Protein AF-A0A3P7QXQ3-F1 (afdb_monomer_lite)

Structure (mmCIF, N/CA/C/O backbone):
data_AF-A0A3P7QXQ3-F1
#
_entry.id   AF-A0A3P7QXQ3-F1
#
loop_
_atom_site.group_PDB
_atom_site.id
_atom_site.type_sy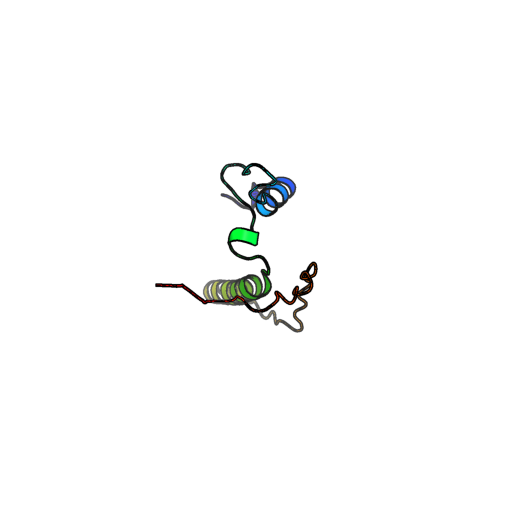mbol
_atom_site.label_atom_id
_atom_site.label_alt_id
_atom_site.label_comp_id
_atom_site.label_asym_id
_atom_site.label_entity_id
_atom_site.label_seq_id
_atom_site.pdbx_PDB_ins_code
_atom_site.Cartn_x
_atom_site.Cartn_y
_atom_site.Cartn_z
_atom_site.occupancy
_atom_site.B_iso_or_equiv
_atom_site.auth_seq_id
_atom_site.auth_comp_id
_atom_site.auth_asym_id
_atom_site.auth_atom_id
_atom_site.pdbx_PDB_model_num
ATOM 1 N N . MET A 1 1 ? -12.819 13.058 -0.126 1.00 65.75 1 MET A N 1
ATOM 2 C CA . MET A 1 1 ? -13.291 11.735 -0.597 1.00 65.75 1 MET A CA 1
ATOM 3 C C . MET A 1 1 ? -13.718 10.918 0.616 1.00 65.75 1 MET A C 1
ATOM 5 O O . MET A 1 1 ? -12.968 10.908 1.579 1.00 65.75 1 MET A O 1
ATOM 9 N N . ASN A 1 2 ? -14.903 10.295 0.612 1.00 85.25 2 ASN A N 1
ATOM 10 C CA . ASN A 1 2 ? -15.292 9.367 1.683 1.00 85.25 2 ASN A CA 1
ATOM 11 C C . ASN A 1 2 ? -14.750 7.965 1.325 1.00 85.25 2 ASN A C 1
ATOM 13 O O . ASN A 1 2 ? -15.200 7.428 0.310 1.00 85.25 2 ASN A O 1
ATOM 17 N N . PRO A 1 3 ? -13.808 7.392 2.100 1.00 82.94 3 PRO A N 1
ATOM 18 C CA . PRO A 1 3 ? -13.195 6.101 1.788 1.00 82.94 3 PRO A CA 1
ATOM 19 C C . PRO A 1 3 ? -14.206 4.947 1.733 1.00 82.94 3 PRO A C 1
ATOM 21 O O . PRO A 1 3 ? -14.060 4.072 0.888 1.00 82.94 3 PRO A O 1
ATOM 24 N N . GLU A 1 4 ? -15.286 4.990 2.517 1.00 90.06 4 GLU A N 1
ATOM 25 C CA . GLU A 1 4 ? -16.344 3.963 2.509 1.00 90.06 4 GLU A CA 1
ATOM 26 C C . GLU A 1 4 ? -17.150 3.937 1.202 1.00 90.06 4 GLU A C 1
ATOM 28 O O . GLU A 1 4 ? -17.834 2.965 0.894 1.00 90.06 4 GLU A O 1
ATOM 33 N N . LYS A 1 5 ? -17.078 5.014 0.411 1.00 92.38 5 LYS A N 1
ATOM 34 C CA . LYS A 1 5 ? -17.786 5.147 -0.870 1.00 92.38 5 LYS A CA 1
ATOM 35 C C . LYS A 1 5 ? -16.898 4.836 -2.077 1.00 92.38 5 LYS A C 1
ATOM 37 O O . LYS A 1 5 ? -17.367 4.912 -3.214 1.00 92.38 5 LYS A O 1
ATOM 42 N N . ILE A 1 6 ? -15.617 4.533 -1.864 1.00 92.50 6 ILE A N 1
ATOM 43 C CA . ILE A 1 6 ? -14.668 4.252 -2.943 1.00 92.50 6 ILE A CA 1
ATOM 44 C C . ILE A 1 6 ? -14.588 2.746 -3.158 1.00 92.50 6 ILE A C 1
ATOM 46 O O . ILE A 1 6 ? -14.202 1.989 -2.275 1.00 92.50 6 ILE A O 1
ATOM 50 N N . LEU A 1 7 ? -14.913 2.314 -4.376 1.00 95.00 7 LEU A N 1
ATOM 51 C CA . LEU A 1 7 ? -14.710 0.928 -4.787 1.00 95.00 7 LEU A CA 1
ATOM 52 C C . LEU A 1 7 ? -13.210 0.620 -4.847 1.00 95.00 7 LEU A C 1
ATOM 54 O O . LEU A 1 7 ? -12.439 1.412 -5.390 1.00 95.00 7 LEU A O 1
ATOM 58 N N . VAL A 1 8 ? -12.809 -0.558 -4.369 1.00 95.44 8 VAL A N 1
ATOM 59 C CA . VAL A 1 8 ? -11.396 -0.976 -4.283 1.00 95.44 8 VAL A CA 1
ATOM 60 C C . VAL A 1 8 ? -10.662 -0.833 -5.620 1.00 95.44 8 VAL A C 1
ATOM 62 O O . VAL A 1 8 ? -9.562 -0.289 -5.665 1.00 95.44 8 VAL A O 1
ATOM 65 N N . TRP A 1 9 ? -11.289 -1.226 -6.732 1.00 96.19 9 TRP A N 1
ATOM 66 C CA . TRP A 1 9 ? -10.669 -1.121 -8.058 1.00 96.19 9 TRP A CA 1
ATOM 67 C C . TRP A 1 9 ? -10.388 0.329 -8.479 1.00 96.19 9 TRP A C 1
ATOM 69 O O . TRP A 1 9 ? -9.427 0.581 -9.201 1.00 96.19 9 TRP A O 1
ATOM 79 N N . LYS A 1 10 ? -11.191 1.298 -8.013 1.00 95.50 10 LYS A N 1
ATOM 80 C CA . LYS A 1 10 ? -10.969 2.725 -8.289 1.00 95.50 10 LYS A CA 1
ATOM 81 C C . LYS A 1 10 ? -9.734 3.230 -7.553 1.00 95.50 10 LYS A C 1
ATOM 83 O O . LYS A 1 10 ? -8.942 3.962 -8.136 1.00 95.50 10 LYS A O 1
ATOM 88 N N . ALA A 1 11 ? -9.560 2.817 -6.297 1.00 94.62 11 ALA A N 1
ATOM 89 C CA . ALA A 1 11 ? -8.362 3.131 -5.524 1.00 94.62 11 ALA A CA 1
ATOM 90 C C . ALA A 1 11 ? -7.114 2.498 -6.159 1.00 94.62 11 ALA A C 1
ATOM 92 O O . ALA A 1 11 ? -6.119 3.189 -6.362 1.00 94.62 11 ALA A O 1
ATOM 93 N N . ALA A 1 12 ? -7.205 1.223 -6.557 1.00 95.50 12 ALA A N 1
ATOM 94 C CA . ALA A 1 12 ? -6.129 0.521 -7.253 1.00 95.50 12 ALA A CA 1
ATOM 95 C C . ALA A 1 12 ? -5.744 1.219 -8.570 1.00 95.50 12 ALA A C 1
ATOM 97 O O . ALA A 1 12 ? -4.570 1.487 -8.801 1.00 95.50 12 ALA A O 1
ATOM 98 N N . ARG A 1 13 ? -6.731 1.599 -9.396 1.00 96.19 13 ARG A N 1
ATOM 99 C CA . ARG A 1 13 ? -6.492 2.310 -10.661 1.00 96.19 13 ARG A CA 1
ATOM 100 C C . ARG A 1 13 ? -5.836 3.675 -10.461 1.00 96.19 13 ARG A C 1
ATOM 102 O O . ARG A 1 13 ? -5.037 4.078 -11.306 1.00 96.19 13 ARG A O 1
ATOM 109 N N . ALA A 1 14 ? -6.206 4.388 -9.396 1.00 95.00 14 ALA A N 1
ATOM 110 C CA . ALA A 1 14 ? -5.647 5.695 -9.071 1.00 95.00 14 ALA A CA 1
ATOM 111 C C . ALA A 1 14 ? -4.182 5.590 -8.642 1.00 95.00 14 ALA A C 1
ATOM 113 O O . ALA A 1 14 ? -3.337 6.286 -9.194 1.00 95.00 14 ALA A O 1
ATOM 114 N N . THR A 1 15 ? -3.870 4.689 -7.704 1.00 95.88 15 THR A N 1
ATOM 115 C CA . THR A 1 15 ? -2.501 4.561 -7.185 1.00 95.88 15 THR A CA 1
ATOM 116 C C . THR A 1 15 ? -1.511 4.020 -8.211 1.00 95.88 15 THR A C 1
ATOM 118 O O . THR A 1 15 ? -0.322 4.207 -8.000 1.00 95.88 15 THR A O 1
ATOM 121 N N . SER A 1 16 ? -1.977 3.377 -9.286 1.00 96.25 16 SER A N 1
ATOM 122 C CA . SER A 1 16 ? -1.148 2.831 -10.368 1.00 96.25 16 SER A CA 1
ATOM 123 C C . SER A 1 16 ? -1.137 3.702 -11.634 1.00 96.25 16 SER A C 1
ATOM 125 O O . SER A 1 16 ? -0.807 3.218 -12.719 1.00 96.25 16 SER A O 1
ATOM 127 N N . ALA A 1 17 ? -1.618 4.948 -11.559 1.00 96.94 17 ALA A N 1
ATOM 128 C CA . ALA A 1 17 ? -1.702 5.859 -12.700 1.00 96.94 17 ALA A CA 1
A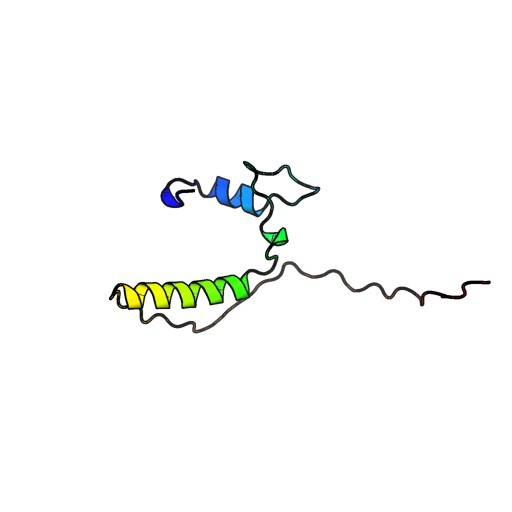TOM 129 C C . ALA A 1 17 ? -0.345 6.523 -13.008 1.00 96.94 17 ALA A C 1
ATOM 131 O O . ALA A 1 17 ? -0.218 7.747 -12.917 1.00 96.94 17 ALA A O 1
ATOM 132 N N . ALA A 1 18 ? 0.665 5.703 -13.332 1.00 95.94 18 ALA A N 1
ATOM 133 C CA . ALA A 1 18 ? 2.036 6.124 -13.621 1.00 95.94 18 ALA A CA 1
ATOM 134 C C . ALA A 1 18 ? 2.070 7.173 -14.744 1.00 95.94 18 ALA A C 1
ATOM 136 O O . ALA A 1 18 ? 1.622 6.872 -15.859 1.00 95.94 18 ALA A O 1
ATOM 137 N N . PRO A 1 19 ? 2.610 8.386 -14.493 1.00 93.94 19 PRO A N 1
ATOM 138 C CA . PRO A 1 19 ? 2.809 9.379 -15.542 1.00 93.94 19 PRO A CA 1
ATOM 139 C C . PRO A 1 19 ? 3.602 8.792 -16.708 1.00 93.94 19 PRO A C 1
ATOM 141 O O . PRO A 1 19 ? 4.421 7.898 -16.511 1.00 93.94 19 PRO A O 1
ATOM 144 N N . VAL A 1 20 ? 3.372 9.304 -17.917 1.00 95.19 20 VAL A N 1
ATOM 145 C CA . VAL A 1 20 ? 3.920 8.789 -19.191 1.00 95.19 20 VAL A CA 1
ATOM 146 C C . VAL A 1 20 ? 3.269 7.484 -19.674 1.00 95.19 20 VAL A C 1
ATOM 148 O O . VAL A 1 20 ? 3.121 7.314 -20.880 1.00 95.19 20 VAL A O 1
ATOM 151 N N . PHE A 1 21 ? 2.804 6.606 -18.781 1.00 95.69 21 PHE A N 1
ATOM 152 C CA . PHE A 1 21 ? 2.177 5.330 -19.161 1.00 95.69 21 PHE A CA 1
ATOM 153 C C . PHE A 1 21 ? 0.648 5.370 -19.153 1.00 95.69 21 PHE A C 1
ATOM 155 O O . PHE A 1 21 ? 0.007 4.780 -20.022 1.00 95.69 21 PHE A O 1
ATOM 162 N N . PHE A 1 22 ? 0.053 6.056 -18.176 1.00 96.56 22 PHE A N 1
ATOM 163 C CA . PHE A 1 22 ? -1.392 6.087 -17.976 1.00 96.56 22 PHE A CA 1
ATOM 164 C C . PHE A 1 22 ? -1.900 7.507 -17.735 1.00 96.56 22 PHE A C 1
ATOM 166 O O . PHE A 1 22 ? -1.251 8.319 -17.077 1.00 96.56 22 PHE A O 1
ATOM 173 N N . GLU A 1 23 ? -3.119 7.785 -18.200 1.00 95.62 23 GLU A N 1
ATOM 174 C CA . GLU A 1 23 ? -3.827 9.006 -17.818 1.00 95.62 23 GLU A CA 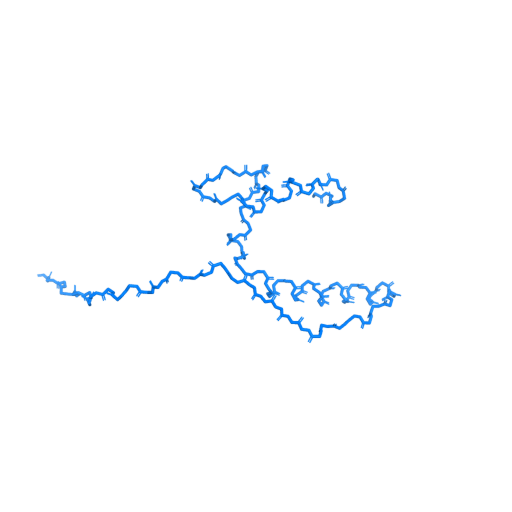1
ATOM 175 C C . GLU A 1 23 ? -4.171 9.008 -16.323 1.00 95.62 23 GLU A C 1
ATOM 177 O O . GLU A 1 23 ? -4.439 7.954 -15.721 1.00 95.62 23 GLU A O 1
ATOM 182 N N . SER A 1 24 ? -4.210 10.218 -15.751 1.00 95.00 24 SER A N 1
ATOM 183 C CA . SER A 1 24 ? -4.654 10.456 -14.377 1.00 95.00 24 SER A CA 1
ATOM 184 C C . SER A 1 24 ? -6.082 9.949 -14.168 1.00 95.00 24 SER A C 1
ATOM 186 O O . SER A 1 24 ? -6.941 10.090 -15.039 1.00 95.00 24 SER A O 1
ATOM 188 N N . PHE A 1 25 ? -6.367 9.406 -12.991 1.00 93.94 25 PHE A N 1
ATOM 189 C CA . PHE A 1 25 ? -7.689 8.899 -12.655 1.00 93.94 25 PHE A CA 1
ATOM 190 C C . PHE A 1 25 ? -8.438 9.912 -11.785 1.00 93.94 25 PHE A C 1
ATOM 192 O O . PHE A 1 25 ? -8.162 10.036 -10.596 1.00 93.94 25 PHE A O 1
ATOM 199 N N . HIS A 1 26 ? -9.391 10.647 -12.368 1.00 92.19 26 HIS A N 1
ATOM 200 C CA . HIS A 1 26 ? -10.119 11.734 -11.687 1.00 92.19 26 HIS A CA 1
ATOM 201 C C . HIS A 1 26 ? -9.189 12.783 -11.044 1.00 92.19 26 HIS A C 1
ATOM 203 O O . HIS A 1 26 ? -9.418 13.220 -9.917 1.00 92.19 26 HIS A O 1
ATOM 209 N N . GLY A 1 27 ? -8.110 13.154 -11.742 1.00 91.50 27 GLY A N 1
ATOM 210 C CA . GLY A 1 27 ? -7.102 14.091 -11.236 1.00 91.50 27 GLY A CA 1
ATOM 211 C C . GLY A 1 27 ? -6.134 13.496 -10.207 1.00 91.50 27 GLY A C 1
ATOM 212 O O . GLY A 1 27 ? -5.283 14.217 -9.696 1.00 91.50 27 GLY A O 1
ATOM 213 N N . LEU A 1 28 ? -6.234 12.196 -9.906 1.00 93.50 28 LEU A N 1
ATOM 214 C CA . LEU A 1 28 ? -5.256 11.470 -9.099 1.00 93.50 28 LEU A CA 1
ATOM 215 C C . LEU A 1 28 ? -4.186 10.851 -10.000 1.00 93.50 28 LEU A C 1
ATOM 217 O O . LEU A 1 28 ? -4.491 10.319 -11.070 1.00 93.50 28 LEU A O 1
ATOM 221 N N . ALA A 1 29 ? -2.944 10.904 -9.539 1.00 94.06 29 ALA A N 1
ATOM 222 C CA . ALA A 1 29 ? -1.789 10.315 -10.201 1.00 94.06 29 ALA A CA 1
ATOM 223 C C . ALA A 1 29 ? -1.185 9.199 -9.335 1.00 94.06 29 ALA A C 1
ATOM 225 O O . ALA A 1 29 ? -1.605 8.999 -8.192 1.00 94.06 29 ALA A O 1
ATOM 226 N N .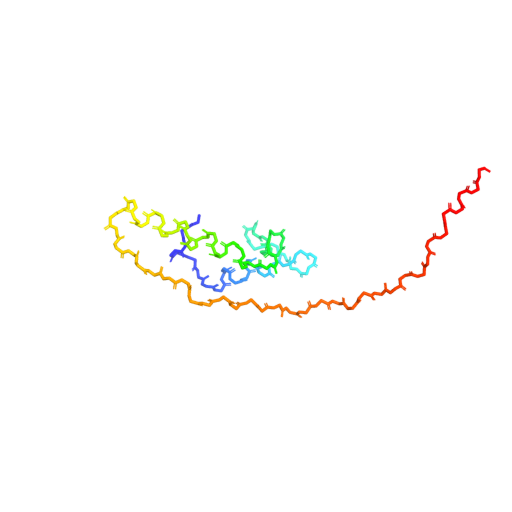 ASP A 1 30 ? -0.216 8.478 -9.895 1.00 97.00 30 ASP A N 1
ATOM 227 C CA . ASP A 1 30 ? 0.461 7.362 -9.232 1.00 97.00 30 ASP A CA 1
ATOM 228 C C . ASP A 1 30 ? 0.989 7.702 -7.833 1.00 97.00 30 ASP A C 1
ATOM 230 O O . ASP A 1 30 ? 1.555 8.775 -7.597 1.00 97.00 30 ASP A O 1
ATOM 234 N N . GLY A 1 31 ? 0.869 6.739 -6.919 1.00 95.00 31 GLY A N 1
ATOM 235 C CA . GLY A 1 31 ? 1.402 6.849 -5.565 1.00 95.00 31 GLY A CA 1
ATOM 236 C C . GLY A 1 31 ? 2.928 6.955 -5.528 1.00 95.00 31 GLY A C 1
ATOM 237 O O . GLY A 1 31 ? 3.466 7.616 -4.639 1.00 95.00 31 GLY A O 1
ATOM 238 N N . ALA A 1 32 ? 3.630 6.392 -6.514 1.00 94.19 32 ALA A N 1
ATOM 239 C CA . ALA A 1 32 ? 5.084 6.419 -6.628 1.00 94.19 32 ALA A CA 1
ATOM 240 C C . ALA A 1 32 ? 5.659 7.835 -6.790 1.00 94.19 32 ALA A C 1
ATOM 242 O O . ALA A 1 32 ? 6.814 8.053 -6.428 1.00 94.19 32 ALA A O 1
ATOM 243 N N . ILE A 1 33 ? 4.858 8.804 -7.259 1.00 94.12 33 ILE A N 1
ATOM 244 C CA . ILE A 1 33 ? 5.255 10.223 -7.334 1.00 94.12 33 ILE A CA 1
ATOM 245 C C . ILE A 1 33 ? 5.554 10.772 -5.937 1.00 94.12 33 ILE A C 1
ATOM 247 O O . ILE A 1 33 ? 6.473 11.568 -5.761 1.00 94.12 33 ILE A O 1
ATOM 251 N N . PHE A 1 34 ? 4.772 10.351 -4.941 1.00 91.19 34 PHE A N 1
ATOM 252 C CA . PHE A 1 34 ? 4.945 10.777 -3.558 1.00 91.19 34 PHE A CA 1
ATOM 253 C C . PHE A 1 34 ? 5.786 9.780 -2.754 1.00 91.19 34 PHE A C 1
ATOM 255 O O . PHE A 1 34 ? 6.625 10.180 -1.949 1.00 91.19 34 PHE A O 1
ATOM 262 N N . CYS A 1 35 ? 5.558 8.476 -2.940 1.00 92.75 35 CYS A N 1
ATOM 263 C CA . CYS A 1 35 ? 6.200 7.432 -2.153 1.00 92.75 35 CYS A CA 1
ATOM 264 C C . CYS A 1 35 ? 6.221 6.079 -2.888 1.00 92.75 35 CYS A C 1
ATOM 266 O O . CYS A 1 35 ? 5.263 5.313 -2.830 1.00 92.75 35 CYS A O 1
ATOM 268 N N . ASN A 1 36 ? 7.348 5.750 -3.530 1.00 91.19 36 ASN A N 1
ATOM 269 C CA . ASN A 1 36 ? 7.560 4.457 -4.205 1.00 91.19 36 ASN A CA 1
ATOM 270 C C . ASN A 1 36 ? 8.057 3.331 -3.262 1.00 91.19 36 ASN A C 1
ATOM 272 O O . ASN A 1 36 ? 8.401 2.236 -3.694 1.00 91.19 36 ASN A O 1
ATOM 276 N N . ASN A 1 37 ? 8.113 3.596 -1.952 1.00 93.75 37 ASN A N 1
ATOM 277 C CA . ASN A 1 37 ? 8.261 2.586 -0.902 1.00 93.75 37 ASN A CA 1
ATOM 278 C C . ASN A 1 37 ? 7.491 3.055 0.346 1.00 93.75 37 ASN A C 1
ATOM 280 O O . ASN A 1 37 ? 8.037 3.812 1.154 1.00 93.75 37 ASN A O 1
ATOM 284 N N . PRO A 1 38 ? 6.234 2.617 0.534 1.00 94.56 38 PRO A N 1
ATOM 285 C CA . PRO A 1 38 ? 5.345 3.171 1.551 1.00 94.56 38 PRO A CA 1
ATOM 286 C C . PRO A 1 38 ? 5.658 2.727 2.986 1.00 94.56 38 PRO A C 1
ATOM 288 O O . PRO A 1 38 ? 4.903 3.078 3.887 1.00 94.56 38 PRO A O 1
ATOM 291 N N . CYS A 1 39 ? 6.745 1.985 3.237 1.00 95.94 39 CYS A N 1
ATOM 292 C CA . CYS A 1 39 ? 7.070 1.431 4.557 1.00 95.94 39 CYS A CA 1
ATOM 293 C C . CYS A 1 39 ? 7.099 2.501 5.665 1.00 95.94 39 CYS A C 1
ATOM 295 O O . CYS A 1 39 ? 6.417 2.370 6.682 1.00 95.94 39 CYS A O 1
ATOM 297 N N . LEU A 1 40 ? 7.829 3.599 5.449 1.00 94.81 40 LEU A N 1
ATOM 298 C CA . LEU A 1 40 ? 7.928 4.681 6.433 1.00 94.81 40 LEU A CA 1
ATOM 299 C C . LEU A 1 40 ? 6.578 5.376 6.660 1.00 94.81 40 LEU A C 1
ATOM 301 O O . LEU A 1 40 ? 6.209 5.667 7.801 1.00 94.81 40 LEU A O 1
ATOM 305 N N . THR A 1 41 ? 5.829 5.618 5.583 1.00 95.81 41 THR A N 1
ATOM 306 C CA . THR A 1 41 ? 4.493 6.221 5.657 1.00 95.81 41 THR A CA 1
ATOM 307 C C . THR A 1 41 ? 3.533 5.313 6.427 1.00 95.81 41 THR A C 1
ATOM 309 O O . THR A 1 41 ? 2.823 5.792 7.305 1.00 95.81 41 THR A O 1
ATOM 312 N N . LEU A 1 42 ? 3.566 3.999 6.188 1.00 95.56 42 LEU A N 1
ATOM 313 C CA . LEU A 1 42 ? 2.756 3.010 6.903 1.00 95.56 42 LEU A CA 1
ATOM 314 C C . LEU A 1 42 ? 3.061 2.997 8.405 1.00 95.56 42 LEU A C 1
ATOM 316 O O . LEU A 1 42 ? 2.136 3.020 9.214 1.00 95.56 42 LEU A O 1
ATOM 320 N N . LEU A 1 43 ? 4.341 3.007 8.790 1.00 97.00 43 LEU A N 1
ATOM 321 C CA . LEU A 1 43 ? 4.735 3.060 10.203 1.00 97.00 43 LEU A CA 1
ATOM 322 C C . LEU A 1 43 ? 4.274 4.357 10.870 1.00 97.00 43 LEU A C 1
ATOM 324 O O . LEU A 1 43 ? 3.761 4.341 11.989 1.00 97.00 43 LEU A O 1
ATOM 328 N N . THR A 1 44 ? 4.420 5.478 10.166 1.00 96.81 44 THR A N 1
ATOM 329 C CA . THR A 1 44 ? 3.978 6.789 10.652 1.00 96.81 44 THR A CA 1
ATOM 330 C C . THR A 1 44 ? 2.468 6.801 10.885 1.00 96.81 44 THR A C 1
ATOM 332 O O . THR A 1 44 ? 2.010 7.244 11.939 1.00 96.81 44 THR A O 1
ATOM 335 N N . GLU A 1 45 ? 1.691 6.260 9.944 1.00 96.06 45 GLU A N 1
ATOM 336 C CA . GLU A 1 45 ? 0.238 6.141 10.070 1.00 96.06 45 GLU A CA 1
ATOM 337 C C . GLU A 1 45 ? -0.177 5.206 11.206 1.00 96.06 45 GLU A C 1
ATOM 339 O O . GLU A 1 45 ? -1.070 5.561 11.972 1.00 96.06 45 GLU A O 1
ATOM 344 N N . PHE A 1 46 ? 0.508 4.075 11.399 1.00 96.62 46 PHE A N 1
ATOM 345 C CA . PHE A 1 46 ? 0.245 3.173 12.523 1.00 96.62 46 PHE A CA 1
ATOM 346 C C . PHE A 1 46 ? 0.355 3.901 13.872 1.00 96.62 46 PHE A C 1
ATOM 348 O O . PHE A 1 46 ? -0.592 3.908 14.660 1.00 96.62 46 PHE A O 1
ATOM 355 N N . PHE A 1 47 ? 1.474 4.585 14.132 1.00 95.81 47 PHE A N 1
ATOM 356 C CA . PHE A 1 47 ? 1.650 5.315 15.393 1.00 95.81 47 PHE A CA 1
ATOM 357 C C . PHE A 1 47 ? 0.711 6.522 15.516 1.00 95.81 47 PHE A C 1
ATOM 359 O O . PHE A 1 47 ? 0.297 6.881 16.623 1.00 95.81 47 PHE A O 1
ATOM 366 N N . ARG A 1 48 ? 0.338 7.144 14.392 1.00 96.00 48 ARG A N 1
ATOM 367 C CA . ARG A 1 48 ? -0.648 8.227 14.369 1.00 96.00 48 ARG A CA 1
ATOM 368 C C . ARG A 1 48 ? -2.040 7.729 14.752 1.00 96.00 48 ARG A C 1
ATOM 370 O O . ARG A 1 48 ? -2.694 8.373 15.571 1.00 96.00 48 ARG A O 1
ATOM 377 N N . LEU A 1 49 ? -2.470 6.589 14.213 1.00 95.56 49 LEU A N 1
ATOM 378 C CA . LEU A 1 49 ? -3.747 5.955 14.546 1.00 95.56 49 LEU A CA 1
ATOM 379 C C . LEU A 1 49 ? -3.797 5.569 16.024 1.00 95.56 49 LEU A C 1
ATOM 381 O O . LEU A 1 49 ? -4.710 6.003 16.723 1.00 95.56 49 LEU A O 1
ATOM 385 N N . GLN A 1 50 ? -2.748 4.913 16.526 1.00 95.00 50 GLN A N 1
ATOM 386 C CA . GLN A 1 50 ? -2.586 4.596 17.950 1.00 95.00 50 GLN A CA 1
ATOM 387 C C . GLN A 1 50 ? -2.765 5.829 18.842 1.00 95.00 50 GLN A C 1
ATOM 389 O O . GLN A 1 50 ? -3.476 5.804 19.848 1.00 95.00 50 GLN A O 1
ATOM 394 N N . LYS A 1 51 ? -2.136 6.951 18.470 1.00 94.62 51 LYS A N 1
ATOM 395 C CA . LYS A 1 51 ? -2.266 8.210 19.210 1.00 94.62 51 LYS A CA 1
ATOM 396 C C . LYS A 1 51 ? -3.709 8.727 19.197 1.00 94.62 51 LYS A C 1
ATOM 398 O O . LYS A 1 51 ? -4.213 9.130 20.243 1.00 94.62 51 LYS A O 1
ATOM 403 N N . ILE A 1 52 ? -4.373 8.718 18.041 1.00 95.81 52 ILE A N 1
ATOM 404 C CA . ILE A 1 52 ? -5.765 9.175 17.898 1.00 95.81 52 ILE A CA 1
ATOM 405 C C . ILE A 1 52 ? -6.719 8.302 18.724 1.00 95.81 52 ILE A C 1
ATOM 407 O O . ILE A 1 52 ? -7.608 8.830 19.388 1.00 95.81 52 ILE A O 1
ATOM 411 N N . GLU A 1 53 ? -6.535 6.987 18.719 1.00 95.56 53 GLU A N 1
ATOM 412 C CA . GLU A 1 53 ? -7.371 6.042 19.465 1.00 95.56 53 GLU A CA 1
ATOM 413 C C . GLU A 1 53 ? -7.216 6.209 20.974 1.00 95.56 53 GLU A C 1
ATOM 415 O O . GLU A 1 53 ? -8.223 6.302 21.680 1.00 95.56 53 GLU A O 1
ATOM 420 N N . ARG A 1 54 ? -5.982 6.398 21.458 1.00 93.25 54 ARG A N 1
ATOM 421 C CA . ARG A 1 54 ? -5.722 6.753 22.862 1.00 93.25 54 ARG A CA 1
ATOM 422 C C . ARG A 1 54 ? -6.435 8.041 23.265 1.00 93.25 54 ARG A C 1
ATOM 424 O O . ARG A 1 54 ? -7.056 8.082 24.321 1.00 93.25 54 ARG A O 1
ATOM 431 N N . HIS A 1 55 ? -6.411 9.073 22.417 1.00 94.44 55 HIS A N 1
ATOM 432 C CA . HIS A 1 55 ? -7.153 10.315 22.672 1.00 94.44 55 HIS A CA 1
ATOM 433 C C . HIS A 1 55 ? -8.678 10.122 22.694 1.00 94.44 55 HIS A C 1
ATOM 435 O O . HIS A 1 55 ? -9.375 10.888 23.353 1.00 94.44 55 HIS A O 1
ATOM 441 N N . LYS A 1 56 ? -9.202 9.105 22.001 1.00 96.44 56 LYS A N 1
ATOM 442 C CA . LYS A 1 56 ? -10.629 8.747 21.990 1.00 96.44 56 LYS A CA 1
ATOM 443 C C . LYS A 1 56 ? -11.024 7.763 23.100 1.00 96.44 56 LYS A C 1
ATOM 445 O O . LYS A 1 56 ? -12.162 7.306 23.103 1.00 96.44 56 LYS A O 1
ATOM 450 N N . ASN A 1 57 ? -10.118 7.435 24.029 1.00 93.88 57 ASN A N 1
ATOM 451 C CA . ASN A 1 57 ? -10.297 6.381 25.038 1.00 93.88 57 ASN A CA 1
ATOM 452 C C . ASN A 1 57 ? -10.621 4.997 24.436 1.00 93.88 57 ASN A C 1
ATOM 454 O O . ASN A 1 57 ? -11.228 4.151 25.092 1.00 93.88 57 ASN A O 1
ATOM 458 N N . ILE A 1 58 ? -10.205 4.753 23.192 1.00 94.81 58 ILE A N 1
ATOM 459 C CA . ILE A 1 58 ? -10.262 3.432 22.570 1.00 94.81 58 ILE A CA 1
ATOM 460 C C . ILE A 1 58 ? -9.008 2.685 23.026 1.00 94.81 58 ILE A C 1
ATOM 462 O O . ILE A 1 58 ? -7.888 3.165 22.842 1.00 94.81 58 ILE A O 1
ATOM 466 N N . ARG A 1 59 ? -9.186 1.519 23.655 1.00 89.44 59 ARG A N 1
ATOM 467 C CA . ARG A 1 59 ? -8.056 0.667 24.038 1.00 89.44 59 ARG A CA 1
ATOM 468 C C . ARG A 1 59 ? -7.452 0.053 22.778 1.00 89.44 59 ARG A C 1
ATOM 470 O O . ARG A 1 59 ? -8.069 -0.825 22.185 1.00 89.44 59 ARG A O 1
ATOM 477 N N . ASN A 1 60 ? -6.260 0.509 22.407 1.00 88.12 60 ASN A N 1
ATOM 478 C CA . ASN A 1 60 ? -5.422 -0.133 21.405 1.00 88.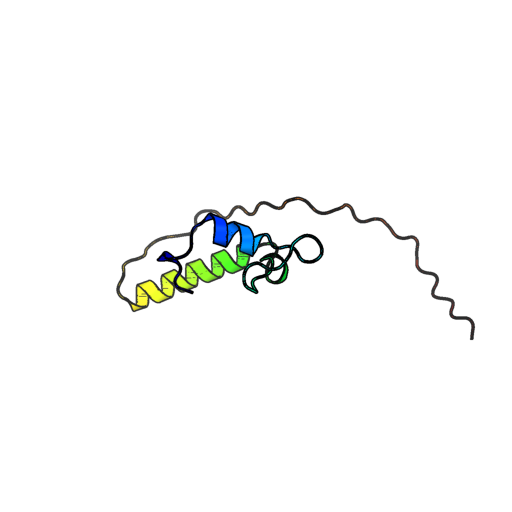12 60 ASN A CA 1
ATOM 479 C C . ASN A 1 60 ? -4.053 -0.466 22.027 1.00 88.12 60 ASN A C 1
ATOM 481 O O . ASN A 1 60 ? -3.311 0.430 22.438 1.00 88.12 60 ASN A O 1
ATOM 485 N N . ASP A 1 61 ? -3.763 -1.765 22.111 1.00 90.12 61 ASP A N 1
ATOM 486 C CA . ASP A 1 61 ? -2.527 -2.338 22.652 1.00 90.12 61 ASP A CA 1
ATOM 487 C C . ASP A 1 61 ? -1.682 -3.023 21.552 1.00 90.12 61 ASP A C 1
ATOM 489 O O . ASP A 1 61 ? -0.741 -3.763 21.861 1.00 90.12 61 ASP A O 1
ATOM 493 N N . ASP A 1 62 ? -2.002 -2.789 20.272 1.00 93.56 62 ASP A N 1
ATOM 494 C CA . ASP A 1 62 ? -1.313 -3.400 19.137 1.00 93.56 62 ASP A CA 1
ATOM 495 C C . ASP A 1 62 ? 0.162 -2.986 19.104 1.00 93.56 62 ASP A C 1
ATOM 497 O O . ASP A 1 62 ? 0.541 -1.826 19.307 1.00 93.56 62 ASP A O 1
ATOM 501 N N . LYS A 1 63 ? 1.024 -3.959 18.806 1.00 94.94 63 LYS A N 1
ATOM 502 C CA . LYS A 1 63 ? 2.473 -3.776 18.701 1.00 94.94 63 LYS A CA 1
ATOM 503 C C . LYS A 1 63 ? 2.974 -4.364 17.397 1.00 94.94 63 LYS A C 1
ATOM 505 O O . LYS A 1 63 ? 2.563 -5.445 16.984 1.00 94.94 63 LYS A O 1
ATOM 510 N N . ILE A 1 64 ? 3.919 -3.668 16.781 1.00 95.69 64 ILE A N 1
ATOM 511 C CA . ILE A 1 64 ? 4.604 -4.154 15.587 1.00 95.69 64 ILE A CA 1
ATOM 512 C C . ILE A 1 64 ? 5.657 -5.176 16.025 1.00 95.69 64 ILE A C 1
ATOM 514 O O . ILE A 1 64 ? 6.626 -4.815 16.688 1.00 95.69 64 ILE A O 1
ATOM 518 N N . GLY A 1 65 ? 5.464 -6.447 15.667 1.00 97.44 65 GLY A N 1
ATOM 519 C CA . GLY A 1 65 ? 6.444 -7.512 15.922 1.00 97.44 65 GLY A CA 1
ATOM 520 C C . GLY A 1 65 ? 7.486 -7.673 14.810 1.00 97.44 65 GLY A C 1
ATOM 521 O O . GLY A 1 65 ? 8.623 -8.047 15.075 1.00 97.44 65 GLY A O 1
ATOM 522 N N . CYS A 1 66 ? 7.111 -7.382 13.563 1.00 96.69 66 CYS A N 1
ATOM 523 C CA . CYS A 1 66 ? 7.975 -7.484 12.390 1.00 96.69 66 CYS A CA 1
ATOM 524 C C . CYS A 1 66 ? 7.479 -6.532 11.294 1.00 96.69 66 CYS A C 1
ATOM 526 O O . CYS A 1 66 ? 6.279 -6.272 11.195 1.00 96.69 66 CYS A O 1
ATOM 528 N N . VAL A 1 67 ? 8.398 -6.034 10.465 1.00 96.88 67 VAL A N 1
ATOM 529 C CA . VAL A 1 67 ? 8.096 -5.245 9.267 1.00 96.88 67 VAL A CA 1
ATOM 530 C C . VAL A 1 67 ? 8.804 -5.895 8.089 1.00 96.88 67 VAL A C 1
ATOM 532 O O . VAL A 1 67 ? 10.020 -6.071 8.118 1.00 96.88 67 VAL A O 1
ATOM 535 N N . ILE A 1 68 ? 8.044 -6.230 7.049 1.00 96.69 68 ILE A N 1
ATOM 536 C CA . ILE A 1 68 ? 8.569 -6.777 5.798 1.00 96.69 68 ILE A CA 1
ATOM 537 C C . ILE A 1 68 ? 8.260 -5.767 4.695 1.00 96.69 68 ILE A C 1
ATOM 539 O O . ILE A 1 68 ? 7.101 -5.428 4.465 1.00 96.69 68 ILE A O 1
ATOM 543 N N . THR A 1 69 ? 9.300 -5.278 4.021 1.00 96.06 69 THR A N 1
ATOM 544 C CA . THR A 1 69 ? 9.186 -4.427 2.830 1.00 96.06 69 THR A CA 1
ATOM 545 C C . THR A 1 69 ? 9.684 -5.211 1.621 1.00 96.06 69 THR A C 1
ATOM 547 O O . THR A 1 69 ? 10.726 -5.862 1.688 1.00 96.06 69 THR A O 1
ATOM 550 N N . ILE A 1 70 ? 8.910 -5.195 0.536 1.00 95.81 70 ILE A N 1
ATOM 551 C CA . ILE A 1 70 ? 9.197 -5.946 -0.688 1.00 95.81 70 ILE A CA 1
ATOM 552 C C . ILE A 1 70 ? 9.334 -4.936 -1.822 1.00 95.81 70 ILE A C 1
ATOM 554 O O . ILE A 1 70 ? 8.394 -4.199 -2.114 1.00 95.81 70 ILE A O 1
ATOM 558 N N . GLY A 1 71 ? 10.515 -4.897 -2.436 1.00 93.94 71 GLY A N 1
ATOM 559 C CA . GLY A 1 71 ? 10.775 -4.103 -3.634 1.00 93.94 71 GLY A CA 1
ATOM 560 C C . GLY A 1 71 ? 10.577 -4.917 -4.912 1.00 93.94 71 GLY A C 1
ATOM 561 O O . GLY A 1 71 ? 10.663 -6.143 -4.898 1.00 93.94 71 GLY A O 1
ATOM 562 N N . SER A 1 72 ? 10.372 -4.223 -6.030 1.00 93.31 72 SER A N 1
ATOM 563 C CA . SER A 1 72 ? 10.291 -4.804 -7.380 1.00 93.31 72 SER A CA 1
ATOM 564 C C . SER A 1 72 ? 11.654 -4.949 -8.077 1.00 93.31 72 SER A C 1
ATOM 566 O O . SER A 1 72 ? 11.709 -5.370 -9.230 1.00 93.31 72 SER A O 1
ATOM 568 N N . GLY A 1 73 ? 12.749 -4.629 -7.381 1.00 92.88 73 GLY A N 1
ATOM 569 C CA . GLY A 1 73 ? 14.107 -4.612 -7.926 1.00 92.88 73 GLY A CA 1
ATOM 570 C C . GLY A 1 73 ? 14.568 -3.211 -8.336 1.00 92.88 73 GLY A C 1
ATOM 571 O O . GLY A 1 73 ? 13.772 -2.285 -8.467 1.00 92.88 73 GLY A O 1
ATOM 572 N N . VAL A 1 74 ? 15.881 -3.057 -8.498 1.00 90.75 74 VAL A N 1
ATOM 573 C CA . VAL A 1 74 ? 16.536 -1.840 -8.998 1.00 90.75 74 VAL A CA 1
ATOM 574 C C . VAL A 1 74 ? 17.452 -2.260 -10.141 1.00 90.75 74 VAL A C 1
ATOM 576 O O . VAL A 1 74 ? 18.096 -3.307 -10.055 1.00 90.75 74 VAL A O 1
ATOM 579 N N . GLU A 1 75 ? 17.487 -1.472 -11.213 1.00 89.88 75 GLU A N 1
ATOM 580 C CA . GLU A 1 75 ? 18.365 -1.742 -12.351 1.00 89.88 75 GLU A CA 1
ATOM 581 C C . GLU A 1 75 ? 19.847 -1.658 -11.929 1.00 89.88 75 GLU A C 1
ATOM 583 O O . GLU A 1 75 ? 20.210 -0.763 -11.156 1.00 89.88 75 GLU A O 1
ATOM 588 N N . PRO A 1 76 ? 20.721 -2.573 -12.395 1.00 87.19 76 PRO A N 1
ATOM 589 C CA . PRO A 1 76 ? 22.148 -2.505 -12.100 1.00 87.19 76 PRO A CA 1
ATOM 590 C C . PRO A 1 76 ? 22.756 -1.179 -12.567 1.00 87.19 76 PRO A C 1
ATOM 592 O O . PRO A 1 76 ? 22.469 -0.706 -13.666 1.00 87.19 76 PRO A O 1
ATOM 595 N N . SER A 1 77 ? 23.639 -0.591 -11.759 1.00 84.5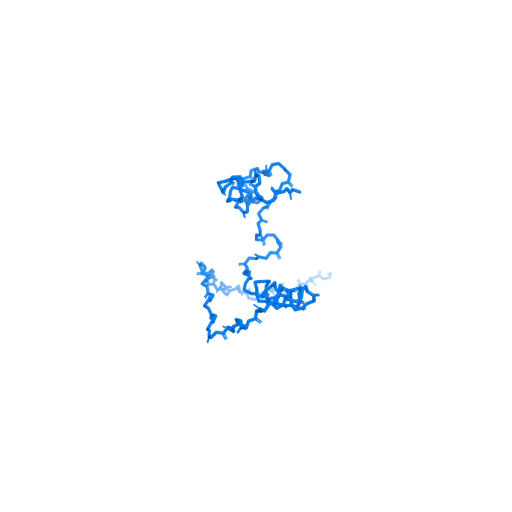0 77 SER A N 1
ATOM 596 C CA . SER A 1 77 ? 24.326 0.636 -12.151 1.00 84.50 77 SER A CA 1
ATOM 597 C C . SER A 1 77 ? 25.263 0.375 -13.331 1.00 84.50 77 SER A C 1
ATOM 599 O O . SER A 1 77 ? 26.198 -0.425 -13.252 1.00 84.50 77 SER A O 1
ATOM 601 N N . LEU A 1 78 ? 25.034 1.084 -14.437 1.00 84.81 78 LEU A N 1
ATOM 602 C CA . LEU A 1 78 ? 25.977 1.111 -15.544 1.00 84.81 78 LEU A CA 1
ATOM 603 C C . LEU A 1 78 ? 27.162 2.000 -15.143 1.00 84.81 78 LEU A C 1
ATOM 605 O O . LEU A 1 78 ? 26.980 3.179 -14.835 1.00 84.81 78 LEU A O 1
ATOM 609 N N . GLN A 1 79 ? 28.381 1.453 -15.139 1.00 76.31 79 GLN A N 1
ATOM 610 C CA . GLN A 1 79 ? 29.579 2.279 -14.996 1.00 76.31 79 GLN A CA 1
ATOM 611 C C . GLN A 1 79 ? 29.731 3.124 -16.261 1.00 76.31 79 GLN A C 1
ATOM 613 O O . GLN A 1 79 ? 30.164 2.636 -17.304 1.00 76.31 79 GLN A O 1
ATOM 618 N N . LEU A 1 80 ? 29.342 4.392 -16.179 1.00 77.06 80 LEU A N 1
ATOM 619 C CA . LEU A 1 80 ? 29.651 5.361 -17.220 1.00 77.06 80 LEU A CA 1
ATOM 620 C C . LEU A 1 80 ? 31.161 5.620 -17.186 1.00 77.06 80 LEU A C 1
ATOM 622 O O . LEU A 1 80 ? 31.723 5.918 -16.130 1.00 77.06 80 LEU A O 1
ATOM 626 N N . GLY A 1 81 ? 31.819 5.485 -18.340 1.00 75.38 81 GLY A N 1
ATOM 627 C CA . GLY A 1 81 ? 33.201 5.931 -18.507 1.00 75.38 81 GLY A CA 1
ATOM 628 C C . GLY A 1 81 ? 33.323 7.404 -18.109 1.00 75.38 81 GLY A C 1
ATOM 629 O O . GLY A 1 81 ? 32.387 8.177 -18.320 1.00 75.38 81 GLY A O 1
ATOM 630 N N . GLY A 1 82 ? 34.445 7.767 -17.480 1.00 76.06 82 GLY A N 1
ATOM 631 C CA . GLY A 1 82 ? 34.662 9.103 -16.923 1.00 76.06 82 GLY A CA 1
ATOM 632 C C . GLY A 1 82 ? 34.290 10.221 -17.901 1.00 76.06 82 GLY A C 1
ATOM 633 O O . GLY A 1 82 ? 34.593 10.152 -19.090 1.00 76.06 82 GLY A O 1
ATOM 634 N N . ILE A 1 83 ? 33.616 11.249 -17.388 1.00 76.81 83 ILE A N 1
ATOM 635 C CA . ILE A 1 83 ? 33.228 12.425 -18.168 1.00 76.81 83 ILE A CA 1
ATOM 636 C C . ILE A 1 83 ? 34.479 13.295 -18.347 1.00 76.81 83 ILE A C 1
ATOM 638 O O . ILE A 1 83 ? 35.020 13.801 -17.363 1.00 76.81 83 ILE A O 1
ATOM 642 N N . ASP A 1 84 ? 34.943 13.470 -19.586 1.00 74.06 84 ASP A N 1
ATOM 643 C CA . ASP A 1 84 ? 36.021 14.414 -19.897 1.00 74.06 84 ASP A CA 1
ATOM 644 C C . ASP A 1 84 ? 35.476 15.849 -19.837 1.00 74.06 84 ASP A C 1
ATOM 646 O O . ASP A 1 84 ? 34.657 16.265 -20.655 1.00 74.06 84 ASP A O 1
ATOM 650 N N . ILE A 1 85 ? 35.913 16.597 -18.825 1.00 76.50 85 ILE A N 1
ATOM 651 C CA . ILE A 1 85 ? 35.520 17.988 -18.559 1.00 76.50 85 ILE A CA 1
ATOM 652 C C . ILE A 1 85 ? 36.481 19.010 -19.187 1.00 76.50 85 ILE A C 1
ATOM 654 O O . ILE A 1 85 ? 36.534 20.158 -18.743 1.00 76.50 85 ILE A O 1
ATOM 658 N N . ASN A 1 86 ? 37.231 18.644 -20.233 1.00 75.06 86 ASN A N 1
ATOM 659 C CA . ASN A 1 86 ? 38.028 19.606 -20.998 1.00 75.06 86 ASN A CA 1
ATOM 660 C C . ASN A 1 86 ? 37.151 20.597 -21.787 1.00 75.06 86 ASN A C 1
ATOM 662 O O . ASN A 1 86 ? 36.961 20.492 -22.999 1.00 75.06 86 ASN A O 1
ATOM 666 N N . LEU A 1 87 ? 36.668 21.629 -21.097 1.00 66.88 87 LEU A N 1
ATOM 667 C CA . LEU A 1 87 ? 36.215 22.874 -21.704 1.00 66.88 87 LEU A CA 1
ATOM 668 C C . LEU A 1 87 ? 37.441 23.609 -22.256 1.00 66.88 87 LEU A C 1
ATOM 670 O O . LEU A 1 87 ? 38.176 24.270 -21.522 1.00 66.88 87 LEU A O 1
ATOM 674 N N . ARG A 1 88 ? 37.679 23.476 -23.565 1.00 64.62 88 ARG A N 1
ATOM 675 C CA . ARG A 1 88 ? 38.622 24.352 -24.269 1.00 64.62 88 ARG A CA 1
ATOM 676 C C . ARG A 1 88 ? 38.060 25.774 -24.251 1.00 64.62 88 ARG A C 1
ATOM 678 O O . ARG A 1 88 ? 36.914 25.988 -24.642 1.00 64.62 88 ARG A O 1
ATOM 685 N N . ARG A 1 89 ? 38.870 26.693 -23.731 1.00 54.00 89 ARG A N 1
ATOM 686 C CA . ARG A 1 89 ? 38.606 28.130 -23.649 1.00 54.00 89 ARG A CA 1
ATOM 687 C C . ARG A 1 89 ? 38.778 28.806 -25.004 1.00 54.00 89 ARG A C 1
ATOM 689 O O . ARG A 1 89 ? 39.644 28.333 -25.773 1.00 54.00 89 ARG A O 1
#

pLDDT: mean 90.89, std 8.55, range [54.0, 97.44]

Organism: Cylicostephanus goldi (NCBI:txid71465)

Secondary structure (DSSP, 8-state):
--GGGS-HHHHHHHHT--TTTS--BTTB--THHHHSSTHHHHHHHHHHHHHHHHHTT-----------------PPPP-PPP-------

InterPro domains:
  IPR002641 Patatin-like phospholipase domain [PS51635] (1-43)
  IPR016035 Acyl transferase/acyl hydrolase/lysophospholipase [SSF52151] (5-82)
  IPR047148 85/88 kDa calcium-independent phospholipase A2 [PTHR24139] (5-84)

Sequence (89 aa):
MNPEKILVWKAARATSAAPVFFESFHGLADGAIFCNNPCLTLLTEFFRLQKIERHKNIRNDDKIGCVITIGSGVEPSLQLGGIDINLRR

Radius of gyration: 21.13 Å; chains: 1; bounding box: 56×36×49 Å

Foldseek 3Di:
DPPVPDDPVLVVCLQDQAPPPHDHRVVGHHPVVVPPWCQVVVVVVVVVVVVVCVVVVNDDPDDDPDDDTDDPDDDDDDPDDDDPPPPDD